Protein AF-A0A7V4WGC5-F1 (afdb_monomer_lite)

Secondary structure (DSSP, 8-state):
-HHHHHHHHHHHHHH----SHHHHHHHHHHHHH-S-HHHHHHHHHHHHHHHHHHHHHHHHHHHHHHHHHHHHHH--

Radius of gyration: 17.6 Å; chains: 1; bounding box: 44×29×47 Å

Sequence (76 aa):
MMAASLATSVIISFVGIISFIGLVAPHIVRKIIGDDQRFLMPASMLAGALILLSADIVARLILLPLIALFNQQVYK

pLDDT: mean 84.57, std 9.48, range [46.47, 95.56]

Structure (mmCIF, N/CA/C/O backbone):
data_AF-A0A7V4WGC5-F1
#
_entry.id   AF-A0A7V4WGC5-F1
#
loop_
_atom_site.group_PDB
_atom_site.id
_atom_site.type_symbol
_atom_site.label_atom_id
_atom_site.label_alt_id
_atom_site.label_comp_id
_atom_site.label_asym_id
_atom_site.label_entity_id
_atom_site.label_seq_id
_atom_site.pdbx_PDB_ins_code
_atom_site.Cartn_x
_atom_site.Cartn_y
_atom_site.Cartn_z
_atom_site.occupancy
_atom_site.B_iso_or_equiv
_atom_site.auth_seq_id
_atom_site.auth_comp_id
_atom_site.auth_asym_id
_atom_site.auth_atom_id
_atom_site.pdbx_PDB_model_num
ATOM 1 N N . MET A 1 1 ? -7.982 15.520 7.445 1.00 78.25 1 MET A N 1
ATOM 2 C CA . MET A 1 1 ? -7.466 15.587 6.058 1.00 78.25 1 MET A CA 1
ATOM 3 C C . MET A 1 1 ? -5.974 15.890 6.008 1.00 78.25 1 MET A C 1
ATOM 5 O O . MET A 1 1 ? -5.282 15.117 5.374 1.00 78.25 1 MET A O 1
ATOM 9 N N . MET A 1 2 ? -5.452 16.892 6.732 1.00 94.31 2 MET A N 1
ATOM 10 C CA . MET A 1 2 ? -4.011 17.224 6.714 1.00 94.31 2 MET A CA 1
ATOM 11 C C . MET A 1 2 ? -3.073 16.028 6.959 1.00 94.31 2 MET A C 1
ATOM 13 O O . MET A 1 2 ? -2.197 15.776 6.141 1.00 94.31 2 MET A O 1
ATOM 17 N N . ALA A 1 3 ? -3.293 15.244 8.023 1.00 93.44 3 ALA A N 1
ATOM 18 C CA . ALA A 1 3 ? -2.462 14.070 8.318 1.00 93.44 3 ALA A CA 1
ATOM 19 C C . ALA A 1 3 ? -2.495 13.010 7.200 1.00 93.44 3 ALA A C 1
ATOM 21 O O . ALA A 1 3 ? -1.456 12.490 6.811 1.00 93.44 3 ALA A O 1
ATOM 22 N N . ALA A 1 4 ? -3.679 12.731 6.645 1.00 89.31 4 ALA A N 1
ATOM 23 C CA . ALA A 1 4 ? -3.834 11.772 5.553 1.00 89.31 4 ALA A CA 1
ATOM 24 C C . ALA A 1 4 ? -3.158 12.266 4.264 1.00 89.31 4 ALA A C 1
ATOM 26 O O . ALA A 1 4 ? -2.473 11.494 3.601 1.00 89.31 4 ALA A O 1
ATOM 27 N N . SER A 1 5 ? -3.300 13.552 3.930 1.00 93.25 5 SER A N 1
ATOM 28 C CA . SER A 1 5 ? -2.671 14.160 2.754 1.00 93.25 5 SER A CA 1
ATOM 29 C C . SER A 1 5 ? -1.147 14.159 2.855 1.00 93.25 5 SER A C 1
ATOM 31 O O . SER A 1 5 ? -0.489 13.794 1.887 1.00 93.25 5 SER A O 1
ATOM 33 N N . LEU A 1 6 ? -0.597 14.506 4.025 1.00 95.56 6 LEU A N 1
ATOM 34 C CA . LEU A 1 6 ? 0.845 14.487 4.283 1.00 95.56 6 LEU A CA 1
ATOM 35 C C . LEU A 1 6 ? 1.414 13.065 4.234 1.00 95.56 6 LEU A C 1
ATOM 37 O O . LEU A 1 6 ? 2.420 12.831 3.575 1.00 95.56 6 LEU A O 1
ATOM 41 N N . ALA A 1 7 ? 0.755 12.101 4.882 1.00 92.69 7 ALA A N 1
ATOM 42 C CA . ALA A 1 7 ? 1.183 10.705 4.831 1.00 92.69 7 ALA A CA 1
ATOM 43 C C . ALA A 1 7 ? 1.167 10.165 3.390 1.00 92.69 7 ALA A C 1
ATOM 45 O O . ALA A 1 7 ? 2.118 9.527 2.946 1.00 92.69 7 ALA A O 1
ATOM 46 N N . THR A 1 8 ? 0.105 10.472 2.640 1.00 90.38 8 THR A N 1
ATOM 47 C CA . THR A 1 8 ? -0.052 10.012 1.256 1.00 90.38 8 THR A CA 1
ATOM 48 C C . THR A 1 8 ? 0.986 10.644 0.326 1.00 90.38 8 THR A C 1
ATOM 50 O O . THR A 1 8 ? 1.589 9.932 -0.472 1.00 90.38 8 THR A O 1
ATOM 53 N N . SER A 1 9 ? 1.240 11.955 0.428 1.00 93.00 9 SER A N 1
ATOM 54 C CA . SER A 1 9 ? 2.191 12.642 -0.457 1.00 93.00 9 SER A CA 1
ATOM 55 C C . SER A 1 9 ? 3.628 12.165 -0.258 1.00 93.00 9 SER A C 1
ATOM 57 O O . SER A 1 9 ? 4.335 11.953 -1.242 1.00 93.00 9 SER A O 1
ATOM 59 N N . VAL A 1 10 ? 4.039 11.930 0.993 1.00 95.12 10 VAL A N 1
ATOM 60 C CA . VAL A 1 10 ? 5.370 11.397 1.312 1.00 95.12 10 VAL A CA 1
ATOM 61 C C . VAL A 1 10 ? 5.568 10.032 0.657 1.00 95.12 10 VAL A C 1
ATOM 63 O O . VAL A 1 10 ? 6.577 9.826 -0.004 1.00 95.12 10 VAL A O 1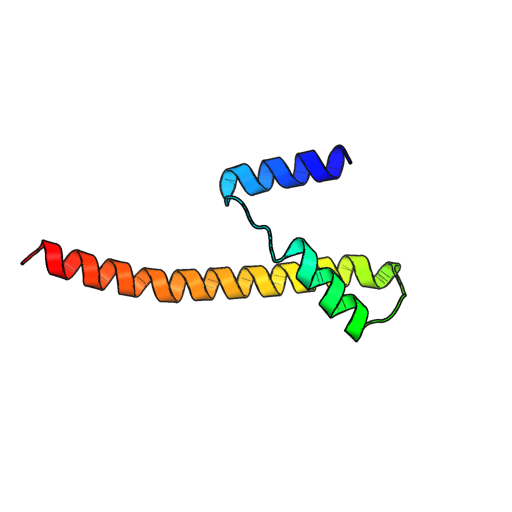
ATOM 66 N N . ILE A 1 11 ? 4.596 9.122 0.768 1.00 92.25 11 ILE A N 1
ATOM 67 C CA . ILE A 1 11 ? 4.697 7.772 0.190 1.00 92.25 11 ILE A CA 1
ATOM 68 C C . ILE A 1 11 ? 4.715 7.820 -1.347 1.00 92.25 11 ILE A C 1
ATOM 70 O O . ILE A 1 11 ? 5.566 7.191 -1.980 1.00 92.25 11 ILE A O 1
ATOM 74 N N . ILE A 1 12 ? 3.805 8.592 -1.954 1.00 92.31 12 ILE A N 1
ATOM 75 C CA . ILE A 1 12 ? 3.687 8.709 -3.417 1.00 92.31 12 ILE A CA 1
ATOM 76 C C . ILE A 1 12 ? 4.957 9.303 -4.037 1.00 92.31 12 ILE A C 1
ATOM 78 O O . ILE A 1 12 ? 5.324 8.912 -5.142 1.00 92.31 12 ILE A O 1
ATOM 82 N N . SER A 1 13 ? 5.669 10.185 -3.331 1.00 94.56 13 SER A N 1
ATOM 83 C CA . SER A 1 13 ? 6.936 10.750 -3.810 1.00 94.56 13 SER A CA 1
ATOM 84 C C . SER A 1 13 ? 8.027 9.700 -4.062 1.00 94.56 13 SER A C 1
ATOM 86 O O . SER A 1 13 ? 8.928 9.960 -4.856 1.00 94.56 13 SER A O 1
ATOM 88 N N . PHE A 1 14 ? 7.977 8.542 -3.394 1.00 93.00 14 PHE A N 1
ATOM 89 C CA . PHE A 1 14 ? 8.961 7.467 -3.572 1.00 93.00 14 PHE A CA 1
ATOM 90 C C . PHE A 1 14 ? 8.482 6.370 -4.525 1.00 93.00 14 PHE A C 1
ATOM 92 O O . PHE A 1 14 ? 9.277 5.840 -5.295 1.00 93.00 14 PHE A O 1
ATOM 99 N N . VAL A 1 15 ? 7.199 6.005 -4.454 1.00 88.25 15 VAL A N 1
ATOM 100 C CA . VAL A 1 15 ? 6.652 4.824 -5.151 1.00 88.25 15 VAL A CA 1
ATOM 101 C C . VAL A 1 15 ? 5.908 5.192 -6.441 1.00 88.25 15 VAL A C 1
ATOM 103 O O . VAL A 1 15 ? 5.764 4.360 -7.333 1.00 88.25 15 VAL A O 1
ATOM 106 N N . GLY A 1 16 ? 5.451 6.437 -6.570 1.00 87.75 16 GLY A N 1
ATOM 107 C CA . GLY A 1 16 ? 4.540 6.864 -7.628 1.00 87.75 16 GLY A CA 1
ATOM 108 C C . GLY A 1 16 ? 3.062 6.730 -7.244 1.00 87.75 16 GLY A C 1
ATOM 109 O O . GLY A 1 16 ? 2.703 6.399 -6.112 1.00 87.75 16 GLY A O 1
ATOM 110 N N . ILE A 1 17 ? 2.179 7.060 -8.192 1.00 87.44 17 ILE A N 1
ATOM 111 C CA . ILE A 1 17 ? 0.727 7.154 -7.970 1.00 87.44 17 ILE A CA 1
ATOM 112 C C . ILE A 1 17 ? 0.087 5.757 -7.961 1.00 87.44 17 ILE A C 1
ATOM 114 O O . ILE A 1 17 ? 0.207 5.008 -8.928 1.00 87.44 17 ILE A O 1
ATOM 118 N N . ILE A 1 18 ? -0.667 5.440 -6.900 1.00 85.75 18 ILE A N 1
ATOM 119 C CA . ILE A 1 18 ? -1.441 4.196 -6.758 1.00 85.75 18 ILE A CA 1
ATOM 120 C C . ILE A 1 18 ? -2.903 4.554 -6.455 1.00 85.75 18 ILE A C 1
ATOM 122 O O . ILE A 1 18 ? -3.226 4.966 -5.344 1.00 85.75 18 ILE A O 1
ATOM 126 N N . SER A 1 19 ? -3.806 4.394 -7.428 1.00 81.56 19 SER A N 1
ATOM 127 C CA . SER A 1 19 ? -5.208 4.843 -7.285 1.00 81.56 19 SER A CA 1
ATOM 128 C C . SER A 1 19 ? -6.211 3.733 -6.941 1.00 81.56 19 SER A C 1
ATOM 130 O O . SER A 1 19 ? -7.275 4.019 -6.404 1.00 81.56 19 SER A O 1
ATOM 132 N N . PHE A 1 20 ? -5.899 2.463 -7.223 1.00 84.81 20 PHE A N 1
ATOM 133 C CA . PHE A 1 20 ? -6.888 1.374 -7.153 1.00 84.81 20 PHE A CA 1
ATOM 134 C C . PHE A 1 20 ? -7.032 0.741 -5.758 1.00 84.81 20 PHE A C 1
ATOM 136 O O . PHE A 1 20 ? -8.145 0.499 -5.286 1.00 84.81 20 PHE A O 1
ATOM 143 N N . ILE A 1 21 ? -5.911 0.507 -5.065 1.00 88.69 21 ILE A N 1
ATOM 144 C CA . ILE A 1 21 ? -5.889 -0.221 -3.783 1.00 88.69 21 ILE A CA 1
ATOM 145 C C . ILE A 1 21 ? -6.731 0.488 -2.707 1.00 88.69 21 ILE A C 1
ATOM 147 O O . ILE A 1 21 ? -7.417 -0.181 -1.934 1.00 88.69 21 ILE A O 1
ATOM 151 N N . GLY A 1 22 ? -6.738 1.827 -2.691 1.00 84.38 22 GLY A N 1
ATOM 152 C CA . GLY A 1 22 ? -7.470 2.623 -1.698 1.00 84.38 22 GLY A CA 1
ATOM 153 C C . GLY A 1 22 ? -8.995 2.479 -1.757 1.00 84.38 22 GLY A C 1
ATOM 154 O O . GLY A 1 22 ? -9.664 2.711 -0.754 1.00 84.38 22 GLY A O 1
ATOM 155 N N . LEU A 1 23 ? -9.545 2.057 -2.899 1.00 87.38 23 LEU A N 1
ATOM 156 C CA . LEU A 1 23 ? -10.978 1.791 -3.059 1.00 87.38 23 LEU A CA 1
ATOM 157 C C . LEU A 1 23 ? -11.313 0.315 -2.820 1.00 87.38 23 LEU A C 1
ATOM 159 O O . LEU A 1 23 ? -12.310 0.002 -2.173 1.00 87.38 23 LEU A O 1
ATOM 163 N N . VAL A 1 24 ? -10.471 -0.596 -3.313 1.00 89.50 24 VAL A N 1
ATOM 164 C CA . VAL A 1 24 ? -10.737 -2.041 -3.268 1.00 89.50 24 VAL A CA 1
ATOM 165 C C . VAL A 1 24 ? -10.584 -2.631 -1.870 1.00 89.50 24 VAL A C 1
ATOM 167 O O . VAL A 1 24 ? -11.449 -3.396 -1.440 1.00 89.50 24 VAL A O 1
ATOM 170 N N . ALA A 1 25 ? -9.524 -2.271 -1.142 1.00 88.19 25 ALA A N 1
ATOM 171 C CA . ALA A 1 25 ? -9.240 -2.836 0.176 1.00 88.19 25 ALA A CA 1
ATOM 172 C C . ALA A 1 25 ? -10.401 -2.671 1.185 1.00 88.19 25 ALA A C 1
ATOM 174 O O . ALA A 1 25 ? -10.842 -3.682 1.741 1.00 88.19 25 ALA A O 1
ATOM 175 N N . PRO A 1 26 ? -10.973 -1.467 1.404 1.00 84.31 26 PRO A N 1
ATOM 176 C CA . PRO A 1 26 ? -12.095 -1.313 2.329 1.00 84.31 26 PRO A CA 1
ATOM 177 C C . PRO A 1 26 ? -13.371 -2.005 1.834 1.00 84.31 26 PRO A C 1
ATOM 179 O O . PRO A 1 26 ? -14.143 -2.493 2.654 1.00 84.31 26 PRO A O 1
ATOM 182 N N . HIS A 1 27 ? -13.594 -2.102 0.518 1.00 86.62 27 HIS A N 1
ATOM 183 C CA . HIS A 1 27 ? -14.789 -2.744 -0.038 1.00 86.62 27 HIS A CA 1
ATOM 184 C C . HIS A 1 27 ? -14.781 -4.265 0.165 1.00 86.62 27 HIS A C 1
ATOM 186 O O . HIS A 1 27 ? -15.791 -4.843 0.570 1.00 86.62 27 HIS A O 1
ATOM 192 N N . ILE A 1 28 ? -13.629 -4.908 -0.060 1.00 86.06 28 ILE A N 1
ATOM 193 C CA . ILE A 1 28 ? -13.447 -6.343 0.196 1.00 86.06 28 ILE A CA 1
ATOM 194 C C . ILE A 1 28 ? -13.623 -6.634 1.688 1.00 86.06 28 ILE A C 1
ATOM 196 O O . ILE A 1 28 ? -14.386 -7.523 2.059 1.00 86.06 28 ILE A O 1
ATOM 200 N N . VAL A 1 29 ? -12.965 -5.858 2.551 1.00 86.44 29 VAL A N 1
ATOM 201 C CA . VAL A 1 29 ? -13.011 -6.077 4.002 1.00 86.44 29 VAL A CA 1
ATOM 202 C C . VAL A 1 29 ? -14.410 -5.863 4.568 1.00 86.44 29 VAL A C 1
ATOM 204 O O . VAL A 1 29 ? -14.859 -6.661 5.391 1.00 86.44 29 VAL A O 1
ATOM 207 N N . ARG A 1 30 ? -15.143 -4.858 4.080 1.00 85.62 30 ARG A N 1
ATOM 208 C CA . ARG A 1 30 ? -16.525 -4.602 4.504 1.00 85.62 30 ARG A CA 1
ATOM 209 C C . ARG A 1 30 ? -17.470 -5.754 4.156 1.00 85.62 30 ARG A C 1
ATOM 211 O O . ARG A 1 30 ? -18.394 -6.025 4.912 1.00 85.62 30 ARG A O 1
ATOM 218 N N . LYS A 1 31 ? -17.214 -6.469 3.055 1.00 83.44 31 LYS A N 1
ATOM 219 C CA . LYS A 1 31 ? -17.989 -7.658 2.666 1.00 83.44 31 LYS A CA 1
ATOM 220 C C . LYS A 1 31 ? -17.680 -8.888 3.534 1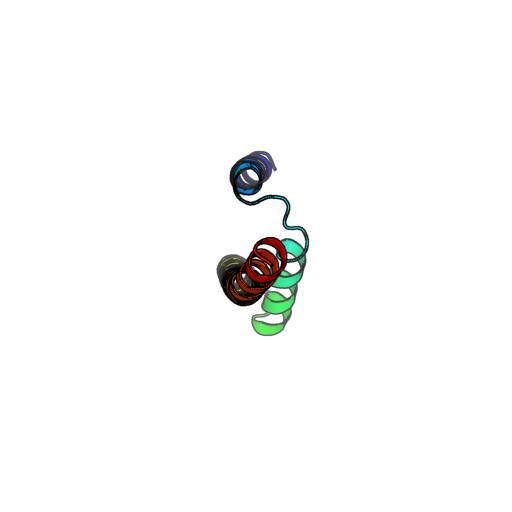.00 83.44 31 LYS A C 1
ATOM 222 O O . LYS A 1 31 ? -18.534 -9.759 3.648 1.00 83.44 31 LYS A O 1
ATOM 227 N N . ILE A 1 32 ? -16.482 -8.970 4.120 1.00 81.69 32 ILE A N 1
ATOM 228 C CA . ILE A 1 32 ? -16.021 -10.135 4.898 1.00 81.69 32 ILE A CA 1
ATOM 229 C C . ILE A 1 32 ? -16.303 -9.979 6.402 1.00 81.69 32 ILE A C 1
ATOM 231 O O . ILE A 1 32 ? -16.725 -10.942 7.032 1.00 81.69 32 ILE A O 1
ATOM 235 N N . ILE A 1 33 ? -16.062 -8.797 6.982 1.00 79.12 33 ILE A N 1
ATOM 236 C CA . ILE A 1 33 ? -16.082 -8.582 8.445 1.00 79.12 33 ILE A CA 1
ATOM 237 C C . ILE A 1 33 ? -17.411 -7.996 8.951 1.00 79.12 33 ILE A C 1
ATOM 239 O O . ILE A 1 33 ? -17.765 -8.205 10.107 1.00 79.12 33 ILE A O 1
ATOM 243 N N . GLY A 1 34 ? -18.174 -7.295 8.108 1.00 73.06 34 GLY A N 1
ATOM 244 C CA . GLY A 1 34 ? -19.389 -6.584 8.528 1.00 73.06 34 GLY A CA 1
ATOM 245 C C . GLY A 1 34 ? -19.136 -5.116 8.902 1.00 73.06 34 GLY A C 1
ATOM 246 O O . GLY A 1 34 ? -18.143 -4.525 8.477 1.00 73.06 34 GLY A O 1
ATOM 247 N N . ASP A 1 35 ? -20.063 -4.498 9.648 1.00 74.50 35 ASP A N 1
ATOM 248 C CA . ASP A 1 35 ? -20.102 -3.036 9.881 1.00 74.50 35 ASP A CA 1
ATOM 249 C C . ASP A 1 35 ? -19.290 -2.561 11.110 1.00 74.50 35 ASP A C 1
ATOM 251 O O . ASP A 1 35 ? -19.220 -1.367 11.397 1.00 74.50 35 ASP A O 1
ATOM 255 N N . ASP A 1 36 ? -18.600 -3.462 11.818 1.00 81.56 36 ASP A N 1
ATOM 256 C CA . ASP A 1 36 ? -17.772 -3.087 12.970 1.00 81.56 36 ASP A CA 1
ATOM 257 C C . ASP A 1 36 ? -16.516 -2.299 12.550 1.00 81.56 36 ASP A C 1
ATOM 259 O O . ASP A 1 36 ? -15.455 -2.847 12.229 1.00 81.56 36 ASP A O 1
ATOM 263 N N . GLN A 1 37 ? -16.611 -0.966 12.613 1.00 78.44 37 GLN A N 1
ATOM 264 C CA . GLN A 1 37 ? -15.554 -0.035 12.186 1.00 78.44 37 GLN A CA 1
ATOM 265 C C . GLN A 1 37 ? -14.218 -0.221 12.919 1.00 78.44 37 GLN A C 1
ATOM 267 O O . GLN A 1 37 ? -13.153 0.045 12.355 1.00 78.44 37 GLN A O 1
ATOM 272 N N . ARG A 1 38 ? -14.262 -0.712 14.163 1.00 83.19 38 ARG A N 1
ATOM 273 C CA . ARG A 1 38 ? -13.071 -0.986 14.980 1.00 83.19 38 ARG A CA 1
ATOM 274 C C . ARG A 1 38 ? -12.175 -2.060 14.370 1.00 83.19 38 ARG A C 1
ATOM 276 O O . ARG A 1 38 ? -10.957 -1.948 14.468 1.00 83.19 38 ARG A O 1
ATOM 283 N N . PHE A 1 39 ? -12.769 -3.062 13.726 1.00 82.06 39 PHE A N 1
ATOM 284 C CA . PHE A 1 39 ? -12.038 -4.117 13.026 1.00 82.06 39 PHE A CA 1
ATOM 285 C C . PHE A 1 39 ? -11.834 -3.784 11.548 1.00 82.06 39 PHE A C 1
ATOM 287 O O . PHE A 1 39 ? -10.832 -4.185 10.961 1.00 82.06 39 PHE A O 1
ATOM 294 N N . LEU A 1 40 ? -12.725 -2.985 10.959 1.00 84.56 40 LEU A N 1
ATOM 295 C CA . LEU A 1 40 ? -12.664 -2.606 9.550 1.00 84.56 40 LEU A CA 1
ATOM 296 C C . LEU A 1 40 ? -11.423 -1.766 9.208 1.00 84.56 40 LEU A C 1
ATOM 298 O O . LEU A 1 40 ? -10.798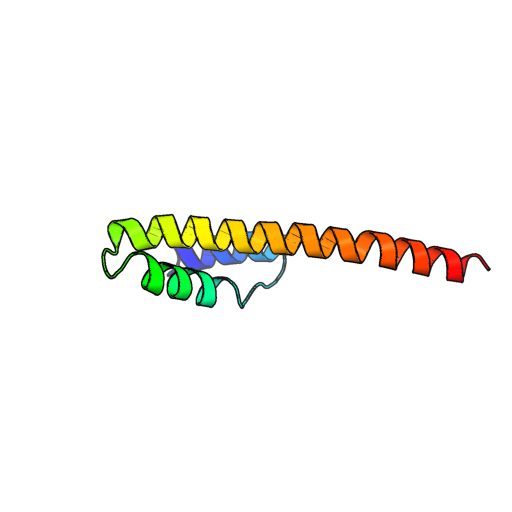 -2.000 8.173 1.00 84.56 40 LEU A O 1
ATOM 302 N N . MET A 1 41 ? -11.018 -0.829 10.074 1.00 85.44 41 MET A N 1
ATOM 303 C CA . MET A 1 41 ? -9.795 -0.041 9.855 1.00 85.44 41 MET A CA 1
ATOM 304 C C . MET A 1 41 ? -8.513 -0.899 9.834 1.00 85.44 41 MET A C 1
ATOM 306 O O . MET A 1 41 ? -7.833 -0.894 8.807 1.00 85.44 41 MET A O 1
ATOM 310 N N . PRO A 1 42 ? -8.173 -1.682 10.879 1.00 86.50 42 PRO A N 1
ATOM 311 C CA . PRO A 1 42 ? -6.955 -2.495 10.857 1.00 86.50 42 PRO A CA 1
ATOM 312 C C . PRO A 1 42 ? -7.002 -3.600 9.794 1.00 86.50 42 PRO A C 1
ATOM 314 O O . PRO A 1 42 ? -5.993 -3.874 9.145 1.00 86.50 42 PRO A O 1
ATOM 317 N N . ALA A 1 43 ? -8.171 -4.197 9.549 1.00 87.88 43 ALA A N 1
ATOM 318 C CA . ALA A 1 43 ? -8.306 -5.220 8.520 1.00 87.88 43 ALA A CA 1
ATOM 319 C C . ALA A 1 43 ? -8.150 -4.658 7.098 1.00 87.88 43 ALA A C 1
ATOM 321 O O . ALA A 1 43 ? -7.505 -5.295 6.270 1.00 87.88 43 ALA A O 1
ATOM 322 N N . SER A 1 44 ? -8.682 -3.465 6.800 1.00 87.56 44 SER A N 1
ATOM 323 C CA . SER A 1 44 ? -8.504 -2.822 5.484 1.00 87.56 44 SER A CA 1
ATOM 324 C C . SER A 1 44 ? -7.064 -2.379 5.237 1.00 87.56 44 SER A C 1
ATOM 326 O O . SER A 1 44 ? -6.581 -2.523 4.114 1.00 87.56 44 SER A O 1
ATOM 328 N N . MET A 1 45 ? -6.346 -1.943 6.278 1.00 89.12 45 MET A N 1
ATOM 329 C CA . MET A 1 45 ? -4.905 -1.686 6.193 1.00 89.12 45 MET A CA 1
ATOM 330 C C . MET A 1 45 ? -4.125 -2.960 5.843 1.00 89.12 45 MET A C 1
ATOM 332 O O . MET A 1 45 ? -3.321 -2.944 4.913 1.00 89.12 45 MET A O 1
ATOM 336 N N . LEU A 1 46 ? -4.394 -4.075 6.535 1.00 91.19 46 LEU A N 1
ATOM 337 C CA . LEU A 1 46 ? -3.732 -5.359 6.272 1.00 91.19 46 LEU A CA 1
ATOM 338 C C . LEU A 1 46 ? -4.077 -5.925 4.891 1.00 91.19 46 LEU A C 1
ATOM 340 O O . LEU A 1 46 ? -3.182 -6.347 4.161 1.00 91.19 46 LEU A O 1
ATOM 344 N N . ALA A 1 47 ? -5.354 -5.903 4.507 1.00 90.88 47 ALA A N 1
ATOM 345 C CA . ALA A 1 47 ? -5.801 -6.381 3.203 1.00 90.88 47 ALA A CA 1
ATOM 346 C C . ALA A 1 47 ? -5.185 -5.559 2.061 1.00 90.88 47 ALA A C 1
ATOM 348 O O . ALA A 1 47 ? -4.682 -6.129 1.095 1.00 90.88 47 ALA A O 1
ATOM 349 N N . GLY A 1 48 ? -5.166 -4.228 2.187 1.00 90.00 48 GLY A N 1
ATOM 350 C CA . GLY A 1 48 ? -4.519 -3.345 1.218 1.00 90.00 48 GLY A CA 1
ATOM 351 C C . GLY A 1 48 ? -3.014 -3.595 1.106 1.00 90.00 48 GLY A C 1
ATOM 352 O O . GLY A 1 48 ? -2.500 -3.676 -0.008 1.00 90.00 48 GLY A O 1
ATOM 353 N N . ALA A 1 49 ? -2.323 -3.788 2.236 1.00 91.00 49 ALA A N 1
ATOM 354 C CA . ALA A 1 49 ? -0.897 -4.108 2.263 1.00 91.00 49 ALA A CA 1
ATOM 355 C C . ALA A 1 49 ? -0.589 -5.453 1.584 1.00 91.00 49 ALA A C 1
ATOM 357 O O . ALA A 1 49 ? 0.323 -5.521 0.766 1.00 91.00 49 ALA A O 1
ATOM 358 N N . LEU A 1 50 ? -1.373 -6.501 1.862 1.00 92.56 50 LEU A N 1
ATOM 359 C CA . LEU A 1 50 ? -1.230 -7.819 1.230 1.00 92.56 50 LEU A CA 1
ATOM 360 C C . LEU A 1 50 ? -1.421 -7.756 -0.289 1.00 92.56 50 LEU A C 1
ATOM 362 O O . LEU A 1 50 ? -0.600 -8.287 -1.037 1.00 92.56 50 LEU A O 1
ATOM 366 N N . ILE A 1 51 ? -2.477 -7.075 -0.745 1.00 91.50 51 ILE A N 1
ATOM 367 C CA . ILE A 1 51 ? -2.761 -6.908 -2.176 1.00 91.50 51 ILE A CA 1
ATOM 368 C C . ILE A 1 51 ? -1.612 -6.154 -2.849 1.00 91.50 51 ILE A C 1
ATOM 370 O O . ILE A 1 51 ? -1.088 -6.619 -3.861 1.00 91.50 51 ILE A O 1
ATOM 374 N N . LEU A 1 52 ? -1.180 -5.029 -2.274 1.00 90.88 52 LEU A N 1
ATOM 375 C CA . LEU A 1 52 ? -0.107 -4.220 -2.845 1.00 90.88 52 LEU A CA 1
ATOM 376 C C . LEU A 1 52 ? 1.227 -4.978 -2.893 1.00 90.88 52 LEU A C 1
ATOM 378 O O . LEU A 1 52 ? 1.908 -4.938 -3.913 1.00 90.88 52 LEU A O 1
ATOM 382 N N . LEU A 1 53 ? 1.572 -5.711 -1.831 1.00 92.69 53 LEU A N 1
ATOM 383 C CA . LEU A 1 53 ? 2.793 -6.515 -1.773 1.00 92.69 53 LEU A CA 1
ATOM 384 C C . LEU A 1 53 ? 2.782 -7.622 -2.835 1.00 92.69 53 LEU A C 1
ATOM 386 O O . LEU A 1 53 ? 3.769 -7.820 -3.539 1.00 92.69 53 LEU A O 1
ATOM 390 N N . SER A 1 54 ? 1.652 -8.321 -2.989 1.00 93.00 54 SER A N 1
ATOM 391 C CA . SER A 1 54 ? 1.511 -9.356 -4.017 1.00 93.00 54 SER A CA 1
ATOM 392 C C . SER A 1 54 ? 1.655 -8.779 -5.429 1.00 93.00 54 SER A C 1
ATOM 394 O O . SER A 1 54 ? 2.336 -9.368 -6.267 1.00 93.00 54 SER A O 1
ATOM 396 N N . ALA A 1 55 ? 1.094 -7.591 -5.673 1.00 90.25 55 ALA A N 1
ATOM 397 C CA . ALA A 1 55 ? 1.219 -6.895 -6.946 1.00 90.25 55 ALA A CA 1
ATOM 398 C C . ALA A 1 55 ? 2.666 -6.453 -7.227 1.00 90.25 55 ALA A C 1
ATOM 400 O O . ALA A 1 55 ? 3.128 -6.619 -8.353 1.00 90.25 55 ALA A O 1
ATOM 401 N N . ASP A 1 56 ? 3.399 -5.954 -6.224 1.00 90.56 56 ASP A N 1
ATOM 402 C CA . ASP A 1 56 ? 4.819 -5.589 -6.364 1.00 90.56 56 ASP A CA 1
ATOM 403 C C . ASP A 1 56 ? 5.685 -6.810 -6.715 1.00 90.56 56 ASP A C 1
ATOM 405 O O . ASP A 1 56 ? 6.496 -6.751 -7.641 1.00 90.56 56 ASP A O 1
ATOM 409 N N . ILE A 1 57 ? 5.459 -7.952 -6.056 1.00 92.69 57 ILE A N 1
ATOM 410 C CA . ILE A 1 57 ? 6.176 -9.201 -6.353 1.00 92.69 57 ILE A CA 1
ATOM 411 C C . ILE A 1 57 ? 5.899 -9.662 -7.791 1.00 92.69 57 ILE A C 1
ATOM 413 O O . ILE A 1 57 ? 6.834 -9.981 -8.527 1.00 92.69 57 ILE A O 1
ATOM 417 N N . VAL A 1 58 ? 4.632 -9.665 -8.217 1.00 92.00 58 VAL A N 1
ATOM 418 C CA . VAL A 1 58 ? 4.245 -10.043 -9.586 1.00 92.00 58 VAL A CA 1
ATOM 419 C C . VAL A 1 58 ? 4.845 -9.082 -10.615 1.00 92.00 58 VAL A C 1
ATOM 421 O O . VAL A 1 58 ? 5.377 -9.529 -11.630 1.00 92.00 58 VAL A O 1
ATOM 424 N N . AL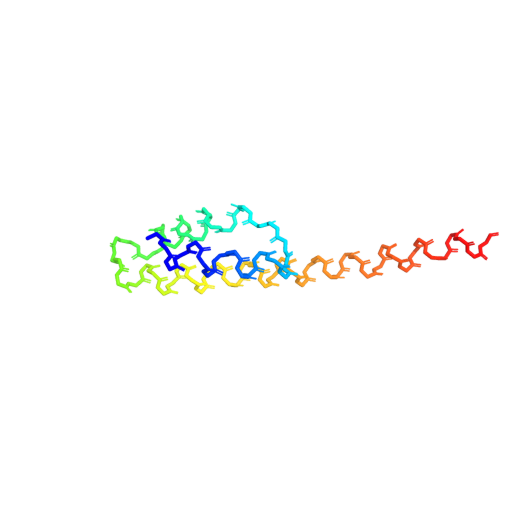A A 1 59 ? 4.831 -7.775 -10.344 1.00 88.56 59 ALA A N 1
ATOM 425 C CA . ALA A 1 59 ? 5.444 -6.781 -11.218 1.00 88.56 59 ALA A CA 1
ATOM 426 C C . ALA A 1 59 ? 6.948 -7.040 -11.388 1.00 88.56 59 ALA A C 1
ATOM 428 O O . ALA A 1 59 ? 7.437 -7.073 -12.517 1.00 88.56 59 ALA A O 1
ATOM 429 N N . ARG A 1 60 ? 7.677 -7.307 -10.294 1.00 88.25 60 ARG A N 1
ATOM 430 C CA . ARG A 1 60 ? 9.108 -7.653 -10.345 1.00 88.25 60 ARG A CA 1
ATOM 431 C C . ARG A 1 60 ? 9.363 -8.938 -11.125 1.00 88.25 60 ARG A C 1
ATOM 433 O O . ARG A 1 60 ? 10.290 -8.971 -11.928 1.00 88.25 60 ARG A O 1
ATOM 440 N N . LEU A 1 61 ? 8.535 -9.964 -10.925 1.00 90.00 61 LEU A N 1
ATOM 441 C CA . LEU A 1 61 ? 8.643 -11.243 -11.633 1.00 90.00 61 LEU A CA 1
ATOM 442 C C . LEU A 1 61 ? 8.453 -11.107 -13.146 1.00 90.00 61 LEU A C 1
ATOM 444 O O . LEU A 1 61 ? 9.088 -11.843 -13.890 1.00 90.00 61 LEU A O 1
ATOM 448 N N . ILE A 1 62 ? 7.607 -10.183 -13.605 1.00 88.75 62 ILE A N 1
ATOM 449 C CA . ILE A 1 62 ? 7.357 -9.953 -15.037 1.00 88.75 62 ILE A CA 1
ATOM 450 C C . ILE A 1 62 ? 8.406 -9.009 -15.644 1.00 88.75 62 ILE A C 1
ATOM 452 O O . ILE A 1 62 ? 8.857 -9.221 -16.770 1.00 88.75 62 ILE A O 1
ATOM 456 N N . LEU 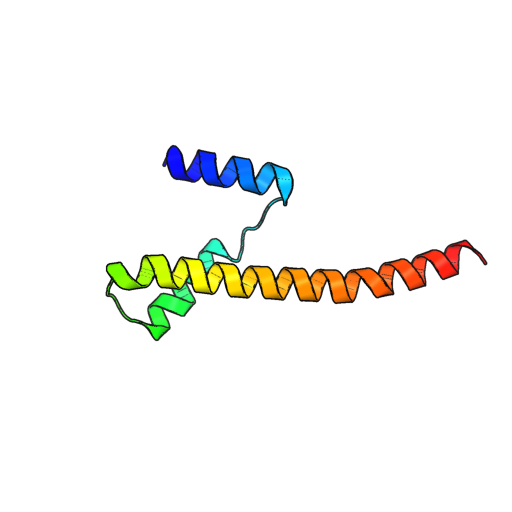A 1 63 ? 8.829 -7.979 -14.906 1.00 85.69 63 LEU A N 1
ATOM 457 C CA . LEU A 1 63 ? 9.811 -6.997 -15.378 1.00 85.69 63 LEU A CA 1
ATOM 458 C C . LEU A 1 63 ? 11.215 -7.598 -15.543 1.00 85.69 63 LEU A C 1
ATOM 460 O O . LEU A 1 63 ? 11.906 -7.253 -16.502 1.00 85.69 63 LEU A O 1
ATOM 464 N N . LEU A 1 64 ? 11.630 -8.512 -14.654 1.00 81.50 64 LEU A N 1
ATOM 465 C CA . LEU A 1 64 ? 12.946 -9.164 -14.712 1.00 81.50 64 LEU A CA 1
ATOM 466 C C . LEU A 1 64 ? 13.212 -9.890 -16.054 1.00 81.50 64 LEU A C 1
ATOM 468 O O . LEU A 1 64 ? 14.223 -9.588 -16.693 1.00 81.50 64 LEU A O 1
ATOM 472 N N . PRO A 1 65 ? 12.342 -10.811 -16.528 1.00 77.88 65 PRO A N 1
ATOM 473 C CA . PRO A 1 65 ? 12.545 -11.496 -17.802 1.00 77.88 65 PRO A CA 1
ATOM 474 C C . PRO A 1 65 ? 12.359 -10.566 -19.005 1.00 77.88 65 PRO A C 1
ATOM 476 O O . PRO A 1 65 ? 13.083 -10.709 -19.987 1.00 77.88 65 PRO A O 1
ATOM 479 N N . LEU A 1 66 ? 11.441 -9.595 -18.939 1.00 78.31 66 LEU A N 1
ATOM 480 C CA . LEU A 1 66 ? 11.209 -8.653 -20.037 1.00 78.31 66 LEU A CA 1
ATOM 481 C C . LEU A 1 66 ? 12.466 -7.824 -20.344 1.00 78.31 66 LEU A C 1
ATOM 483 O O . LEU A 1 66 ? 12.860 -7.696 -21.501 1.00 78.31 66 LEU A O 1
ATOM 487 N N . ILE A 1 67 ? 13.130 -7.311 -19.306 1.00 77.19 67 ILE A N 1
ATOM 488 C CA . ILE A 1 67 ? 14.373 -6.541 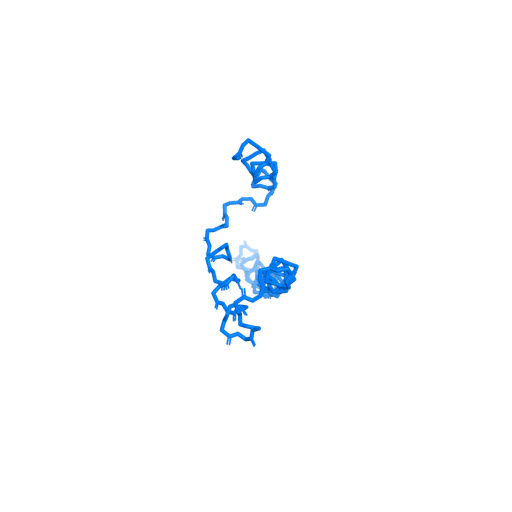-19.443 1.00 77.19 67 ILE A CA 1
ATOM 489 C C . ILE A 1 67 ? 15.531 -7.423 -19.921 1.00 77.19 67 ILE A C 1
ATOM 491 O O . ILE A 1 67 ? 16.305 -6.998 -20.779 1.00 77.19 67 ILE A O 1
ATOM 495 N N . ALA A 1 68 ? 15.640 -8.654 -19.412 1.00 72.19 68 ALA A N 1
ATOM 496 C CA . ALA A 1 68 ? 16.687 -9.586 -19.826 1.00 72.19 68 ALA A CA 1
ATOM 497 C C . ALA A 1 68 ? 16.583 -9.956 -21.319 1.00 72.19 68 ALA A C 1
ATOM 499 O O . ALA A 1 68 ? 17.591 -9.949 -22.026 1.00 72.19 68 ALA A O 1
ATOM 500 N N . LEU A 1 69 ? 15.367 -10.209 -21.816 1.00 74.25 69 LEU A N 1
ATOM 501 C CA . LEU A 1 69 ? 15.112 -10.498 -23.232 1.00 74.25 69 LEU A CA 1
ATOM 502 C C . LEU A 1 69 ? 15.372 -9.282 -24.131 1.00 74.25 69 LEU A C 1
ATOM 504 O O . LEU A 1 69 ? 15.930 -9.432 -25.218 1.00 74.25 69 LEU A O 1
ATOM 508 N N . PHE A 1 70 ? 15.003 -8.079 -23.681 1.00 69.62 70 PHE A N 1
ATOM 509 C CA . PHE A 1 70 ? 15.218 -6.851 -24.448 1.00 69.62 70 PHE A CA 1
ATOM 510 C C . PHE A 1 70 ? 16.711 -6.517 -24.596 1.00 69.62 70 PHE A C 1
ATOM 512 O O . PHE A 1 70 ? 17.161 -6.168 -25.683 1.00 69.62 70 PHE A O 1
ATOM 519 N N . ASN A 1 71 ? 17.508 -6.694 -23.536 1.00 66.25 71 ASN A N 1
ATOM 520 C CA . ASN A 1 71 ? 18.954 -6.445 -23.574 1.00 66.25 71 ASN A CA 1
ATOM 521 C C . ASN A 1 71 ? 19.681 -7.416 -24.534 1.00 66.25 71 ASN A C 1
ATOM 523 O O . ASN A 1 71 ? 20.611 -7.035 -25.241 1.00 66.25 71 ASN A O 1
ATOM 527 N N . GLN A 1 72 ? 19.186 -8.652 -24.658 1.00 65.88 72 GLN A N 1
ATOM 528 C CA . GLN A 1 72 ? 19.724 -9.643 -25.595 1.00 65.88 72 GLN A CA 1
ATOM 529 C C . GLN A 1 72 ? 19.466 -9.325 -27.081 1.00 65.88 72 GLN A C 1
ATOM 531 O O . GLN A 1 72 ? 20.200 -9.823 -27.932 1.00 65.88 72 GLN A O 1
ATOM 536 N N . GLN A 1 73 ? 18.446 -8.520 -27.406 1.00 61.09 73 GLN A N 1
ATOM 537 C CA . GLN A 1 73 ? 18.165 -8.074 -28.781 1.00 61.09 73 GLN A CA 1
ATOM 538 C C . GLN A 1 73 ? 19.031 -6.881 -29.211 1.00 61.09 73 GLN A C 1
ATOM 540 O O . GLN A 1 73 ? 19.228 -6.691 -30.401 1.00 61.09 73 GLN A O 1
ATOM 545 N N . VAL A 1 74 ? 19.554 -6.092 -28.266 1.00 59.62 74 VAL A N 1
ATOM 546 C CA . VAL A 1 74 ? 20.390 -4.907 -28.554 1.00 59.62 74 VAL A CA 1
ATOM 547 C C . VAL A 1 74 ? 21.867 -5.275 -28.767 1.00 59.62 74 VAL A C 1
ATOM 549 O O . VAL A 1 74 ? 22.597 -4.543 -29.426 1.00 59.62 74 VAL A O 1
ATOM 552 N N . TYR A 1 75 ? 22.313 -6.414 -28.229 1.00 58.28 75 TYR A N 1
ATOM 553 C CA . TYR A 1 75 ? 23.679 -6.935 -28.399 1.00 58.28 75 TYR A CA 1
ATOM 554 C C . TYR A 1 75 ? 23.866 -7.846 -29.631 1.00 58.28 75 TYR A C 1
ATOM 556 O O . TYR A 1 75 ? 24.939 -8.431 -29.791 1.00 58.28 75 TYR A O 1
ATOM 564 N N . LYS A 1 76 ? 22.846 -7.986 -30.485 1.00 46.47 76 LYS A N 1
ATOM 565 C CA . LYS A 1 76 ? 22.940 -8.618 -31.811 1.00 46.47 76 LYS A CA 1
ATOM 566 C C . LYS A 1 76 ? 22.819 -7.561 -32.896 1.00 46.47 76 LYS A C 1
ATOM 568 O O . LYS A 1 76 ? 23.520 -7.727 -33.915 1.00 46.47 76 LYS A O 1
#

Foldseek 3Di:
DVVVVVVVVVVCVVVNDDDPLVPPLLVVLCVPPPDPVVCSVVSSVVSSVVVVVVVVVVVCVVVVVVVVVVVVVVVD